Protein AF-A0A257W3B0-F1 (afdb_monomer)

Sequence (109 aa):
MSAGTWSNETAIGAQSRVKGEVSPAYVLLRAMGSLKITVTMFGLGILLLFFGTLAQDQQNLAEVKRLYFNAWLAVIPLDVLVPITIWPHANPVPGKFPFPGGATIGLIM

pLDDT: mean 80.85, std 15.04, range [43.69, 96.69]

Structure (mmCIF, N/CA/C/O backbone):
data_AF-A0A257W3B0-F1
#
_entry.id   AF-A0A257W3B0-F1
#
loop_
_atom_site.group_PDB
_atom_site.id
_atom_site.type_symbol
_atom_site.label_atom_id
_atom_site.label_alt_id
_atom_site.label_comp_id
_atom_site.label_asym_id
_atom_site.label_entity_id
_atom_site.label_seq_id
_atom_site.pdbx_PDB_ins_code
_atom_site.Cartn_x
_atom_site.Cartn_y
_atom_site.Cartn_z
_atom_site.occupancy
_atom_site.B_iso_or_equiv
_atom_site.auth_seq_id
_atom_site.auth_comp_id
_atom_site.auth_asym_id
_atom_site.auth_atom_id
_atom_site.pdbx_PDB_model_num
ATOM 1 N N . MET A 1 1 ? 26.493 -13.181 -79.507 1.00 43.69 1 MET A N 1
ATOM 2 C CA . MET A 1 1 ? 27.653 -12.431 -78.971 1.00 43.69 1 MET A CA 1
ATOM 3 C C . MET A 1 1 ? 27.205 -10.981 -78.840 1.00 43.69 1 MET A C 1
ATOM 5 O O . MET A 1 1 ? 26.759 -10.459 -79.842 1.00 43.69 1 MET A O 1
ATOM 9 N N . SER A 1 2 ? 27.165 -10.272 -77.719 1.00 51.19 2 SER A N 1
ATOM 10 C CA . SER A 1 2 ? 27.521 -10.489 -76.318 1.00 51.19 2 SER A CA 1
ATOM 11 C C . SER A 1 2 ? 26.521 -9.637 -75.517 1.00 51.19 2 SER A C 1
ATOM 13 O O . SER A 1 2 ? 26.325 -8.469 -75.850 1.00 51.19 2 SER A O 1
ATOM 15 N N . ALA A 1 3 ? 25.836 -10.222 -74.535 1.00 50.97 3 ALA A N 1
ATOM 16 C CA . ALA A 1 3 ? 24.960 -9.482 -73.633 1.00 50.97 3 ALA A CA 1
ATOM 17 C C . ALA A 1 3 ? 25.844 -8.736 -72.623 1.00 50.97 3 ALA A C 1
ATOM 19 O O . ALA A 1 3 ? 26.498 -9.362 -71.792 1.00 50.97 3 ALA A O 1
ATOM 20 N N . GLY A 1 4 ? 25.906 -7.408 -72.742 1.00 57.31 4 GLY A N 1
ATOM 21 C CA . GLY A 1 4 ? 26.633 -6.545 -71.814 1.00 57.31 4 GLY A CA 1
ATOM 22 C C . GLY A 1 4 ? 25.962 -6.553 -70.443 1.00 57.31 4 GLY A C 1
ATOM 23 O O . GLY A 1 4 ? 24.854 -6.047 -70.276 1.00 57.31 4 GLY A O 1
ATOM 24 N N . THR A 1 5 ? 26.634 -7.168 -69.480 1.00 60.06 5 THR A N 1
ATOM 25 C CA . THR A 1 5 ? 26.245 -7.308 -68.077 1.00 60.06 5 THR A CA 1
ATOM 26 C C . THR A 1 5 ? 26.301 -5.962 -67.352 1.00 60.06 5 THR A C 1
ATOM 28 O O . THR A 1 5 ? 27.318 -5.613 -66.758 1.00 60.06 5 THR A O 1
ATOM 31 N N . TRP A 1 6 ? 25.200 -5.211 -67.367 1.00 58.47 6 TRP A N 1
ATOM 32 C CA . TRP A 1 6 ? 24.977 -4.082 -66.456 1.00 58.47 6 TRP A CA 1
ATOM 33 C C . TRP A 1 6 ? 24.219 -4.575 -65.225 1.00 58.47 6 TRP A C 1
ATOM 35 O O . TRP A 1 6 ? 23.011 -4.397 -65.098 1.00 58.47 6 TRP A O 1
ATOM 45 N N . SER A 1 7 ? 24.920 -5.280 -64.342 1.00 58.94 7 SER A N 1
ATOM 46 C CA . SER A 1 7 ? 24.311 -5.887 -63.156 1.00 58.94 7 SER A CA 1
ATOM 47 C C . SER A 1 7 ? 25.209 -5.783 -61.927 1.00 58.94 7 SER A C 1
ATOM 49 O O . SER A 1 7 ? 25.423 -6.804 -61.285 1.00 58.94 7 SER A O 1
ATOM 51 N N . ASN A 1 8 ? 25.785 -4.611 -61.611 1.00 60.09 8 ASN A N 1
ATOM 52 C CA . ASN A 1 8 ? 26.589 -4.495 -60.381 1.00 60.09 8 ASN A CA 1
ATOM 53 C C . ASN A 1 8 ? 26.762 -3.096 -59.743 1.00 60.09 8 ASN A C 1
ATOM 55 O O . ASN A 1 8 ? 27.680 -2.922 -58.950 1.00 60.09 8 ASN A O 1
ATOM 59 N N . GLU A 1 9 ? 25.882 -2.115 -59.984 1.00 52.03 9 GLU A N 1
ATOM 60 C CA . GLU A 1 9 ? 25.910 -0.837 -59.223 1.00 52.03 9 GLU A CA 1
ATOM 61 C C . GLU A 1 9 ? 24.784 -0.684 -58.186 1.00 52.03 9 GLU A C 1
ATOM 63 O O . GLU A 1 9 ? 24.839 0.194 -57.330 1.00 52.03 9 GLU A O 1
ATOM 68 N N . THR A 1 10 ? 23.799 -1.583 -58.151 1.00 56.34 10 THR A N 1
ATOM 69 C CA . THR A 1 10 ? 22.726 -1.559 -57.135 1.00 56.34 10 THR A CA 1
ATOM 70 C C . THR A 1 10 ? 23.079 -2.289 -55.832 1.00 56.34 10 THR A C 1
ATOM 72 O O . THR A 1 10 ? 22.261 -2.347 -54.916 1.00 56.34 10 THR A O 1
ATOM 75 N N . ALA A 1 11 ? 24.305 -2.808 -55.700 1.00 56.22 11 ALA A N 1
ATOM 76 C CA . ALA A 1 11 ? 24.731 -3.615 -54.553 1.00 56.22 11 ALA A CA 1
ATOM 77 C C . ALA A 1 11 ? 25.498 -2.845 -53.453 1.00 56.22 11 ALA A C 1
ATOM 79 O O . ALA A 1 11 ? 25.981 -3.471 -52.514 1.00 56.22 11 ALA A O 1
ATOM 80 N N . ILE A 1 12 ? 25.600 -1.508 -53.507 1.00 53.88 12 ILE A N 1
ATOM 81 C CA . ILE A 1 12 ? 26.322 -0.714 -52.480 1.00 53.88 12 ILE A CA 1
ATOM 82 C C . ILE A 1 12 ? 25.408 -0.258 -51.314 1.00 53.88 12 ILE A C 1
ATOM 84 O O . ILE A 1 12 ? 25.862 0.350 -50.352 1.00 53.88 12 ILE A O 1
ATOM 88 N N . GLY A 1 13 ? 24.118 -0.609 -51.316 1.00 51.50 13 GLY A N 1
ATOM 89 C CA . GLY A 1 13 ? 23.192 -0.264 -50.221 1.00 51.50 13 GLY A CA 1
ATOM 90 C C . GLY A 1 13 ? 22.894 -1.381 -49.214 1.00 51.50 13 GLY A C 1
ATOM 91 O O . GLY A 1 13 ? 22.168 -1.153 -48.248 1.00 51.50 13 GLY A O 1
ATOM 92 N N . ALA A 1 14 ? 23.396 -2.597 -49.435 1.00 59.78 14 ALA A N 1
ATOM 93 C CA . ALA A 1 14 ? 22.993 -3.782 -48.679 1.00 59.78 14 ALA A CA 1
ATOM 94 C C . ALA A 1 14 ? 24.065 -4.212 -47.666 1.00 59.78 14 ALA A C 1
ATOM 96 O O . ALA A 1 14 ? 24.632 -5.294 -47.778 1.00 59.78 14 ALA A O 1
ATOM 97 N N . GLN A 1 15 ? 24.351 -3.378 -46.663 1.00 59.88 15 GLN A N 1
ATOM 98 C CA . GLN A 1 15 ? 25.145 -3.804 -45.506 1.00 59.88 15 GLN A CA 1
ATOM 99 C C . GLN A 1 15 ? 24.435 -3.455 -44.192 1.00 59.88 15 GLN A C 1
ATOM 101 O O . GLN A 1 15 ? 24.304 -2.304 -43.787 1.00 59.88 15 GLN A O 1
ATOM 106 N N . SER A 1 16 ? 23.922 -4.533 -43.593 1.00 55.16 16 SER A N 1
ATOM 107 C CA . SER A 1 16 ? 23.496 -4.751 -42.210 1.00 55.16 16 SER A CA 1
ATOM 108 C C . SER A 1 16 ? 22.742 -3.619 -41.508 1.00 55.16 16 SER A C 1
ATOM 110 O O . SER A 1 16 ? 23.295 -2.875 -40.696 1.00 55.16 16 SER A O 1
ATOM 112 N N . ARG A 1 17 ? 21.411 -3.620 -41.645 1.00 58.56 17 ARG A N 1
ATOM 113 C CA . ARG A 1 17 ? 20.560 -3.204 -40.525 1.00 58.56 17 ARG A CA 1
ATOM 114 C C . ARG A 1 17 ? 20.844 -4.191 -39.394 1.00 58.56 17 ARG A C 1
ATOM 116 O O . ARG A 1 17 ? 20.274 -5.278 -39.382 1.00 58.56 17 ARG A O 1
ATOM 123 N N . VAL A 1 18 ? 21.780 -3.849 -38.505 1.00 58.12 18 VAL A N 1
ATOM 124 C CA . VAL A 1 18 ? 22.005 -4.569 -37.250 1.00 58.12 18 VAL A CA 1
ATOM 125 C C . VAL A 1 18 ? 20.637 -4.638 -36.593 1.00 58.12 18 VAL A C 1
ATOM 127 O O . VAL A 1 18 ? 20.082 -3.623 -36.168 1.00 58.12 18 VAL A O 1
ATOM 130 N N . LYS A 1 19 ? 20.023 -5.821 -36.627 1.00 56.44 19 LYS A N 1
ATOM 131 C CA . LYS A 1 19 ? 18.782 -6.096 -35.921 1.00 56.44 19 LYS A CA 1
ATOM 132 C C . LYS A 1 19 ? 19.194 -6.087 -34.459 1.00 56.44 19 LYS A C 1
ATOM 134 O O . LYS A 1 19 ? 19.599 -7.118 -33.945 1.00 56.44 19 LYS A O 1
ATOM 139 N N . GLY A 1 20 ? 19.242 -4.894 -33.864 1.00 63.06 20 GLY A N 1
ATOM 140 C CA . GLY A 1 20 ? 19.663 -4.708 -32.486 1.00 63.06 20 GLY A CA 1
ATOM 141 C C . GLY A 1 20 ? 18.812 -5.626 -31.632 1.00 63.06 20 GLY A C 1
ATOM 142 O O . GLY A 1 20 ? 17.604 -5.411 -31.516 1.00 63.06 20 GLY A O 1
ATOM 143 N N . GLU A 1 21 ? 19.420 -6.695 -31.127 1.00 70.88 21 GLU A N 1
ATOM 144 C CA . GLU A 1 21 ? 18.785 -7.553 -30.148 1.00 70.88 21 GLU A CA 1
ATOM 145 C C . GLU A 1 21 ? 18.497 -6.651 -28.959 1.00 70.88 21 GLU A C 1
ATOM 147 O O . GLU A 1 21 ? 19.405 -6.127 -28.311 1.00 70.88 21 GLU A O 1
ATOM 152 N N . VAL A 1 22 ? 17.217 -6.341 -28.767 1.00 71.94 22 VAL A N 1
ATOM 153 C CA . VAL A 1 22 ? 16.786 -5.463 -27.689 1.00 71.94 22 VAL A CA 1
ATOM 154 C C . VAL A 1 22 ? 17.231 -6.143 -26.403 1.00 71.94 22 VAL A C 1
ATOM 156 O O . VAL A 1 22 ? 16.753 -7.235 -26.095 1.00 71.94 22 VAL A O 1
ATOM 159 N N . SER A 1 23 ? 18.194 -5.547 -25.694 1.00 84.06 23 SER A N 1
ATOM 160 C CA . SER A 1 23 ? 18.765 -6.210 -24.528 1.00 84.06 23 SER A CA 1
ATOM 161 C C . SER A 1 23 ? 17.652 -6.446 -23.498 1.00 84.06 23 SER A C 1
ATOM 163 O O . SER A 1 23 ? 16.821 -5.556 -23.275 1.00 84.06 23 SER A O 1
ATOM 165 N N . PRO A 1 24 ? 17.598 -7.623 -22.852 1.00 84.75 24 PRO A N 1
ATOM 166 C CA . PRO A 1 24 ? 16.576 -7.904 -21.845 1.00 84.75 24 PRO A CA 1
ATOM 167 C C . PRO A 1 24 ? 16.596 -6.863 -20.711 1.00 84.75 24 PRO A C 1
ATOM 169 O O . PRO A 1 24 ? 15.545 -6.507 -20.183 1.00 84.75 24 PRO A O 1
ATOM 172 N N . ALA A 1 25 ? 17.768 -6.288 -20.416 1.00 85.75 25 ALA A N 1
ATOM 173 C CA . ALA A 1 25 ? 17.927 -5.174 -19.484 1.00 85.75 25 ALA A CA 1
ATOM 174 C C . ALA A 1 25 ? 17.196 -3.895 -19.938 1.00 85.75 25 ALA A C 1
ATOM 176 O O . ALA A 1 25 ? 16.544 -3.246 -19.123 1.00 85.75 25 ALA A O 1
ATOM 177 N N . TYR A 1 26 ? 17.252 -3.543 -21.228 1.00 86.12 26 TYR A N 1
ATOM 178 C CA . TYR A 1 26 ? 16.535 -2.384 -21.771 1.00 86.12 26 TYR A CA 1
ATOM 179 C C . TYR A 1 26 ? 15.016 -2.586 -21.742 1.00 86.12 26 TYR A C 1
ATOM 181 O O . TYR A 1 26 ? 14.271 -1.662 -21.417 1.00 86.12 26 TYR A O 1
ATOM 189 N N . VAL A 1 27 ? 14.546 -3.803 -22.032 1.00 85.50 27 VAL A N 1
ATOM 190 C CA . VAL A 1 27 ? 13.118 -4.146 -21.932 1.00 85.50 27 VAL A CA 1
ATOM 191 C C . VAL A 1 27 ? 12.635 -4.050 -20.485 1.00 85.50 27 VAL A C 1
ATOM 193 O O . VAL A 1 27 ? 11.574 -3.476 -20.241 1.00 85.50 27 VAL A O 1
ATOM 196 N N . LEU A 1 28 ? 13.428 -4.542 -19.528 1.00 84.25 28 LEU A N 1
ATOM 197 C CA . LEU A 1 28 ? 13.109 -4.466 -18.104 1.00 84.25 28 LEU A CA 1
ATOM 198 C C . LEU A 1 28 ? 13.071 -3.014 -17.605 1.00 84.25 28 LEU A C 1
ATOM 200 O O . LEU A 1 28 ? 12.081 -2.615 -16.998 1.00 84.25 28 LEU A O 1
ATOM 204 N N . LEU A 1 29 ? 14.078 -2.197 -17.935 1.00 84.44 29 LEU A N 1
ATOM 205 C CA . LEU A 1 29 ? 14.092 -0.769 -17.588 1.00 84.44 29 LEU A CA 1
ATOM 206 C C . LEU A 1 29 ? 12.886 -0.028 -18.176 1.00 84.44 29 LEU A C 1
ATOM 208 O O . LEU A 1 29 ? 12.245 0.771 -17.495 1.00 84.44 29 LEU A O 1
ATOM 212 N N . ARG A 1 30 ? 12.552 -0.312 -19.440 1.00 85.50 30 ARG A N 1
ATOM 213 C CA . ARG A 1 30 ? 11.401 0.294 -20.115 1.00 85.50 30 ARG A CA 1
ATOM 214 C C . ARG A 1 30 ? 10.077 -0.114 -19.467 1.00 85.50 30 ARG A C 1
ATOM 216 O O . ARG A 1 30 ? 9.159 0.699 -19.416 1.00 85.50 30 ARG A O 1
ATOM 223 N N . ALA A 1 31 ? 9.966 -1.354 -18.996 1.00 82.19 31 ALA A N 1
ATOM 224 C CA . ALA A 1 31 ? 8.783 -1.834 -18.294 1.00 82.19 31 ALA A CA 1
ATOM 225 C C . ALA A 1 31 ? 8.655 -1.213 -16.893 1.00 82.19 31 ALA A C 1
ATOM 227 O O . ALA A 1 31 ? 7.560 -0.795 -16.523 1.00 82.19 31 ALA A O 1
ATOM 228 N N . MET A 1 32 ? 9.760 -1.100 -16.149 1.00 81.50 32 MET A N 1
ATOM 229 C CA . MET A 1 32 ? 9.791 -0.504 -14.806 1.00 81.50 32 MET A CA 1
ATOM 230 C C . MET A 1 32 ? 9.491 1.001 -14.824 1.00 81.50 32 MET A C 1
ATOM 232 O O . MET A 1 32 ? 8.760 1.484 -13.971 1.00 81.50 32 MET A O 1
ATOM 236 N N . GLY A 1 33 ? 9.956 1.736 -15.839 1.00 79.75 33 GLY A N 1
ATOM 237 C CA . GLY A 1 33 ? 9.661 3.166 -16.017 1.00 79.75 33 GLY A CA 1
ATOM 238 C C . GLY A 1 33 ? 8.258 3.481 -16.558 1.00 79.75 33 GLY A C 1
ATOM 239 O O . GLY A 1 33 ? 8.036 4.556 -17.115 1.00 79.75 33 GLY A O 1
ATOM 240 N N . SER A 1 34 ? 7.312 2.543 -16.480 1.00 89.25 34 SER A N 1
ATOM 241 C CA . SER A 1 34 ? 5.967 2.728 -17.024 1.00 89.25 34 SER A CA 1
ATOM 242 C C . SER A 1 34 ? 5.138 3.676 -16.158 1.00 89.25 34 SER A C 1
ATOM 244 O O . SER A 1 34 ? 4.802 3.357 -15.020 1.00 89.25 34 SER A O 1
ATOM 246 N N . LEU A 1 35 ? 4.685 4.791 -16.746 1.00 90.44 35 LEU A N 1
ATOM 247 C CA . LEU A 1 35 ? 3.810 5.771 -16.083 1.00 90.44 35 LEU A CA 1
ATOM 248 C C . LEU A 1 35 ? 2.553 5.129 -15.472 1.00 90.44 35 LEU A C 1
ATOM 250 O O . LEU A 1 35 ? 2.069 5.562 -14.430 1.00 90.44 35 LEU A O 1
ATOM 254 N N . LYS A 1 36 ? 2.033 4.063 -16.092 1.00 91.62 36 LYS A N 1
ATOM 255 C CA . LYS A 1 36 ? 0.864 3.336 -15.576 1.00 91.62 36 LYS A CA 1
ATOM 256 C C . LYS A 1 36 ? 1.152 2.664 -14.232 1.00 91.62 36 LYS A C 1
ATOM 258 O O . LYS A 1 36 ? 0.274 2.656 -13.373 1.00 91.62 36 LYS A O 1
ATOM 263 N N . ILE A 1 37 ? 2.356 2.118 -14.047 1.00 91.19 37 ILE A N 1
ATOM 264 C CA . ILE A 1 37 ? 2.76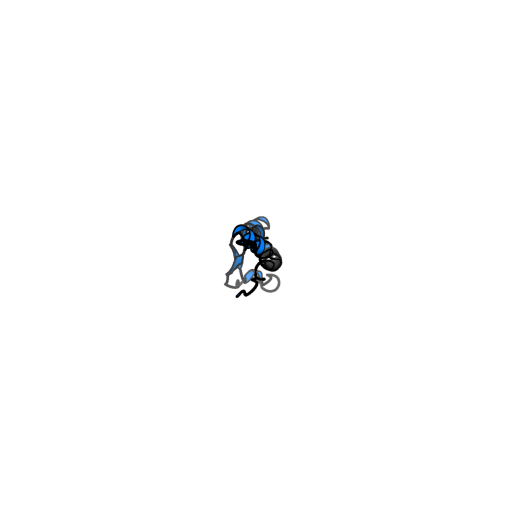5 1.482 -12.788 1.00 91.19 37 ILE A CA 1
ATOM 265 C C . ILE A 1 37 ? 2.861 2.550 -11.704 1.00 91.19 37 ILE A C 1
ATOM 267 O O . ILE A 1 37 ? 2.217 2.412 -10.668 1.00 91.19 37 ILE A O 1
ATOM 271 N N . THR A 1 38 ? 3.557 3.654 -11.980 1.00 92.75 38 THR A N 1
ATOM 272 C CA . THR A 1 38 ? 3.717 4.761 -11.029 1.00 92.75 38 THR A CA 1
ATOM 273 C C . THR A 1 38 ? 2.373 5.355 -10.606 1.00 92.75 38 THR A C 1
ATOM 275 O O . THR A 1 38 ? 2.133 5.526 -9.416 1.00 92.75 38 THR A O 1
ATOM 278 N N . VAL A 1 39 ? 1.454 5.608 -11.548 1.00 94.44 39 VAL A N 1
ATOM 279 C CA . VAL A 1 39 ? 0.108 6.128 -11.234 1.00 94.44 39 VAL A CA 1
ATOM 280 C C . VAL A 1 39 ? -0.698 5.130 -10.399 1.00 94.44 39 VAL A C 1
ATOM 282 O O . VAL A 1 39 ? -1.360 5.527 -9.442 1.00 94.44 39 VAL A O 1
ATOM 285 N N . THR A 1 40 ? -0.622 3.836 -10.723 1.00 95.00 40 THR A N 1
ATOM 286 C CA . THR A 1 40 ? -1.316 2.790 -9.955 1.00 95.00 40 THR A CA 1
ATOM 287 C C . THR A 1 40 ? -0.777 2.714 -8.528 1.00 95.00 40 THR A C 1
ATOM 289 O O . THR A 1 40 ? -1.559 2.716 -7.581 1.00 95.00 40 THR A O 1
ATOM 292 N N . MET A 1 41 ? 0.546 2.696 -8.356 1.00 94.19 41 MET A N 1
ATOM 293 C CA . MET A 1 41 ? 1.176 2.662 -7.035 1.00 94.19 41 MET A CA 1
ATOM 294 C C . MET A 1 41 ? 0.883 3.926 -6.226 1.00 94.19 41 MET A C 1
ATOM 296 O O . MET A 1 41 ? 0.585 3.829 -5.040 1.00 94.19 41 MET A O 1
ATOM 300 N N . PHE A 1 42 ? 0.875 5.096 -6.864 1.00 95.25 42 PHE A N 1
ATOM 301 C CA . PHE A 1 42 ? 0.496 6.343 -6.206 1.00 95.25 42 PHE A CA 1
ATOM 302 C C . PHE A 1 42 ? -0.959 6.307 -5.71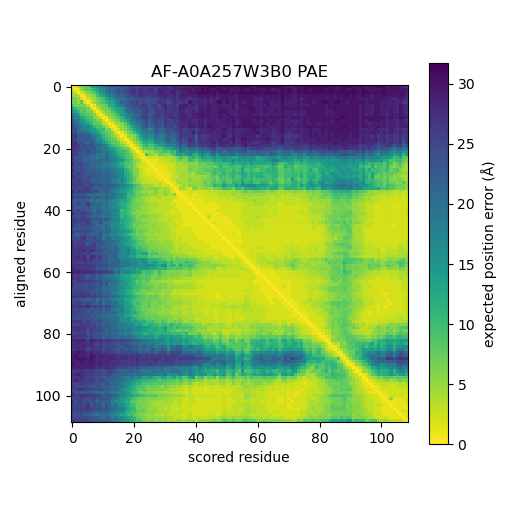6 1.00 95.25 42 PHE A C 1
ATOM 304 O O . PHE A 1 42 ? -1.236 6.657 -4.570 1.00 95.25 42 PHE A O 1
ATOM 311 N N . GLY A 1 43 ? -1.883 5.801 -6.540 1.00 96.69 43 GLY A N 1
ATOM 312 C CA . GLY A 1 43 ? -3.277 5.589 -6.146 1.00 96.69 43 GLY A CA 1
ATOM 313 C C . GLY A 1 43 ? -3.424 4.610 -4.976 1.00 96.69 43 GLY A C 1
ATOM 314 O O . GLY A 1 43 ? -4.137 4.898 -4.016 1.00 96.69 43 GLY A O 1
ATOM 315 N N . LEU A 1 44 ? -2.700 3.486 -5.006 1.00 95.88 44 LEU A N 1
ATOM 316 C CA . LEU A 1 44 ? -2.658 2.538 -3.887 1.00 95.88 44 LEU A CA 1
ATOM 317 C C . LEU A 1 44 ? -2.066 3.175 -2.621 1.00 95.88 44 LEU A C 1
ATOM 319 O O . LEU A 1 44 ? -2.556 2.908 -1.528 1.00 95.88 44 LEU A O 1
ATOM 323 N N . GLY A 1 45 ? -1.063 4.044 -2.760 1.00 95.81 45 GLY A N 1
ATOM 324 C CA . GLY A 1 45 ? -0.472 4.798 -1.655 1.00 95.81 45 GLY A CA 1
ATOM 325 C C . GLY A 1 45 ? -1.468 5.753 -0.998 1.00 95.81 45 GLY A C 1
ATOM 326 O O . GLY A 1 45 ? -1.538 5.810 0.228 1.00 95.81 45 GLY A O 1
ATOM 327 N N . ILE A 1 46 ? -2.296 6.441 -1.791 1.00 96.62 46 ILE A N 1
ATOM 328 C CA . ILE A 1 46 ? -3.385 7.288 -1.277 1.00 96.62 46 ILE A CA 1
ATOM 329 C C . ILE A 1 46 ? -4.418 6.446 -0.519 1.00 96.62 46 ILE A C 1
ATOM 331 O O . ILE A 1 46 ? -4.823 6.823 0.578 1.00 96.62 46 ILE A O 1
ATOM 335 N N . LEU A 1 47 ? -4.823 5.295 -1.063 1.00 95.50 47 LEU A N 1
ATOM 336 C CA . LEU A 1 47 ? -5.760 4.394 -0.382 1.00 95.50 47 LEU A CA 1
ATOM 337 C C . LEU A 1 47 ? -5.177 3.854 0.929 1.00 95.50 47 LEU A C 1
ATOM 339 O O . LEU A 1 47 ? -5.862 3.846 1.948 1.00 95.50 47 LEU A O 1
ATOM 343 N N . LEU A 1 48 ? -3.901 3.462 0.933 1.00 94.62 48 LEU A N 1
ATOM 344 C CA . LEU A 1 48 ? -3.210 3.018 2.142 1.00 94.62 48 LEU A CA 1
ATOM 345 C C . LEU A 1 48 ? -3.138 4.134 3.193 1.00 94.62 48 LEU A C 1
ATOM 347 O O . LEU A 1 48 ? -3.364 3.872 4.374 1.00 94.62 48 LEU A O 1
ATOM 351 N N . LEU A 1 49 ? -2.868 5.375 2.768 1.00 94.81 49 LEU A N 1
ATOM 352 C CA . LEU A 1 49 ? -2.897 6.551 3.637 1.00 94.81 49 LEU A CA 1
ATOM 353 C C . LEU A 1 49 ? -4.288 6.736 4.250 1.00 94.81 49 LEU A C 1
ATOM 355 O O . LEU A 1 49 ? -4.399 6.885 5.463 1.00 94.81 49 LEU A O 1
ATOM 359 N N . PHE A 1 50 ? -5.335 6.65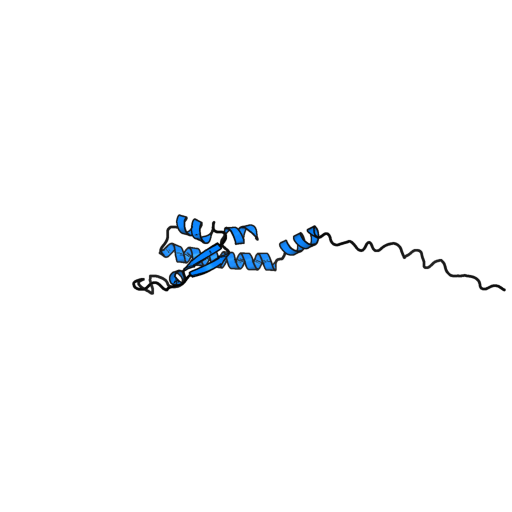9 3.430 1.00 94.00 50 PHE A N 1
ATOM 360 C CA . PHE A 1 50 ? -6.721 6.772 3.869 1.00 94.00 50 PHE A CA 1
ATOM 361 C C . PHE A 1 50 ? -7.084 5.708 4.918 1.00 94.00 50 PHE A C 1
ATOM 363 O O . PHE A 1 50 ? -7.521 6.052 6.017 1.00 94.00 50 PHE A O 1
ATOM 370 N N . PHE A 1 51 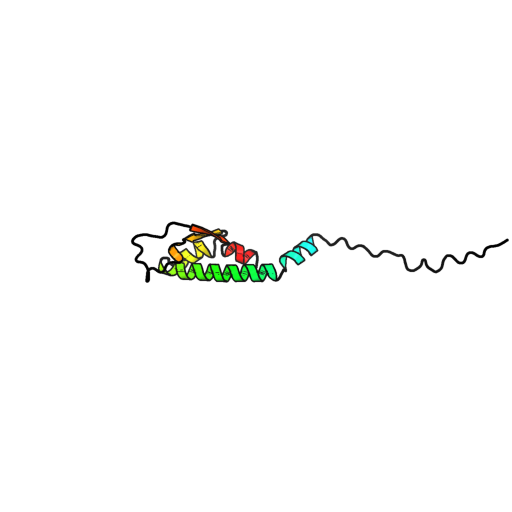? -6.816 4.426 4.651 1.00 92.50 51 PHE A N 1
ATOM 371 C CA . PHE A 1 51 ? -7.061 3.358 5.628 1.00 92.50 51 PHE A CA 1
ATOM 372 C C . PHE A 1 51 ? -6.241 3.539 6.909 1.00 92.50 51 PHE A C 1
ATOM 374 O O . PHE A 1 51 ? -6.751 3.314 8.003 1.00 92.50 51 PHE A O 1
ATOM 381 N N . GLY A 1 52 ? -4.993 3.998 6.790 1.00 91.56 52 GLY A N 1
ATOM 382 C CA . GLY A 1 52 ? -4.153 4.319 7.938 1.00 91.56 52 GLY A CA 1
ATOM 383 C C . GLY A 1 52 ? -4.742 5.436 8.799 1.00 91.56 52 GLY A C 1
ATOM 384 O O . GLY A 1 52 ? -4.733 5.320 10.019 1.00 91.56 52 GLY A O 1
ATOM 385 N N . THR A 1 53 ? -5.291 6.493 8.193 1.00 91.12 53 THR A N 1
ATOM 386 C CA . THR A 1 53 ? -5.940 7.584 8.943 1.00 91.12 53 THR A CA 1
ATOM 387 C C . THR A 1 53 ? -7.214 7.138 9.647 1.00 91.12 53 THR A C 1
ATOM 389 O O . THR A 1 53 ? -7.449 7.548 10.776 1.00 91.12 53 THR A O 1
ATOM 392 N N . LEU A 1 54 ? -7.997 6.249 9.034 1.00 89.69 54 LEU A N 1
ATOM 393 C CA . LEU A 1 54 ? -9.175 5.676 9.681 1.00 89.69 54 LEU A CA 1
ATOM 394 C C . LEU A 1 54 ? -8.787 4.746 10.841 1.00 89.69 54 LEU A C 1
ATOM 396 O O . LEU A 1 54 ? -9.399 4.784 11.902 1.00 89.69 54 LEU A O 1
ATOM 400 N N . ALA A 1 55 ? -7.724 3.952 10.682 1.00 88.38 55 ALA A N 1
ATOM 401 C CA . ALA A 1 55 ? -7.239 3.066 11.739 1.00 88.38 55 ALA A CA 1
ATOM 402 C C . ALA A 1 55 ? -6.706 3.831 12.966 1.00 88.38 55 ALA A C 1
ATOM 404 O O . ALA A 1 55 ? -6.716 3.288 14.070 1.00 88.38 55 ALA A O 1
ATOM 405 N N . GLN A 1 56 ? -6.270 5.085 12.796 1.00 86.38 56 GLN A N 1
ATOM 406 C CA . GLN A 1 56 ? -5.813 5.944 13.897 1.00 86.38 56 GLN A CA 1
ATOM 407 C C . GLN A 1 56 ? -6.930 6.340 14.875 1.00 86.38 56 GLN A C 1
ATOM 409 O O . GLN A 1 56 ? -6.619 6.794 15.971 1.00 86.38 56 GLN A O 1
ATOM 414 N N . ASP A 1 57 ? -8.204 6.139 14.524 1.00 85.00 57 ASP A N 1
ATOM 415 C CA . ASP A 1 57 ? -9.330 6.339 15.451 1.00 85.00 57 ASP A CA 1
ATOM 416 C C . ASP A 1 57 ? -9.279 5.346 16.630 1.00 85.00 57 ASP A C 1
ATOM 418 O O . ASP A 1 57 ? -9.663 5.665 17.752 1.00 85.00 57 ASP A O 1
ATOM 422 N N . GLN A 1 58 ? -8.741 4.143 16.394 1.00 81.50 58 GLN A N 1
ATOM 423 C CA . GLN A 1 58 ? -8.651 3.067 17.393 1.00 81.50 58 GLN A CA 1
ATOM 424 C C . GLN A 1 58 ? -7.215 2.706 17.789 1.00 81.50 58 GLN A C 1
ATOM 426 O O . GLN A 1 58 ? -7.002 2.062 18.815 1.00 81.50 58 GLN A O 1
ATOM 431 N N . GLN A 1 59 ? -6.227 3.068 16.970 1.00 85.94 59 GLN A N 1
ATOM 432 C CA . GLN A 1 59 ? -4.837 2.636 17.118 1.00 85.94 59 GLN A CA 1
ATOM 433 C C . GLN A 1 59 ? -3.890 3.823 17.253 1.00 85.94 59 GLN A C 1
ATOM 435 O O . GLN A 1 59 ? -4.114 4.907 16.721 1.00 85.94 59 GLN A O 1
ATOM 440 N N . ASN A 1 60 ? -2.755 3.593 17.908 1.00 90.06 60 ASN A N 1
ATOM 441 C CA . ASN A 1 60 ? -1.703 4.598 17.979 1.00 90.06 60 ASN A CA 1
ATOM 442 C C . ASN A 1 60 ? -0.962 4.714 16.630 1.00 90.06 60 ASN A C 1
ATOM 444 O O . ASN A 1 60 ? -0.775 3.734 15.907 1.00 90.06 60 ASN A O 1
ATOM 448 N N . LEU A 1 61 ? -0.442 5.901 16.324 1.00 90.06 61 LEU A N 1
ATOM 449 C CA . LEU A 1 61 ? 0.313 6.200 15.108 1.00 90.06 61 LEU A CA 1
ATOM 450 C C . LEU A 1 61 ? 1.487 5.233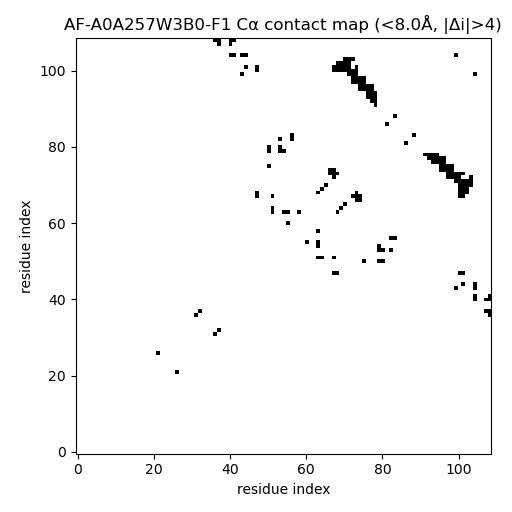 14.875 1.00 90.06 61 LEU A C 1
ATOM 452 O O . LEU A 1 61 ? 1.719 4.791 13.748 1.00 90.06 61 LEU A O 1
ATOM 456 N N . ALA A 1 62 ? 2.227 4.884 15.934 1.00 92.00 62 ALA A N 1
ATOM 457 C CA . ALA A 1 62 ? 3.357 3.957 15.836 1.00 92.00 62 ALA A CA 1
ATOM 458 C C . ALA A 1 62 ? 2.919 2.551 15.391 1.00 92.00 62 ALA A C 1
ATOM 460 O O . ALA A 1 62 ? 3.613 1.890 14.614 1.00 92.00 62 ALA A O 1
ATOM 461 N N . GLU A 1 63 ? 1.750 2.113 15.853 1.00 92.12 63 GLU A N 1
ATOM 462 C CA . GLU A 1 63 ? 1.173 0.820 15.508 1.00 92.12 63 GLU A CA 1
ATOM 463 C C . GLU A 1 63 ? 0.683 0.806 14.059 1.00 92.12 63 GLU A C 1
ATOM 465 O O . GLU A 1 63 ? 1.078 -0.074 13.290 1.00 92.12 63 GLU A O 1
ATOM 470 N N . VAL A 1 64 ? -0.055 1.840 13.642 1.00 92.25 64 VAL A N 1
ATOM 471 C CA . VAL A 1 64 ? -0.514 1.999 12.253 1.00 92.25 64 VAL A CA 1
ATOM 472 C C . VAL A 1 64 ? 0.671 2.035 11.285 1.00 92.25 64 VAL A C 1
ATOM 474 O O . VAL A 1 64 ? 0.667 1.365 10.250 1.00 92.25 64 VAL A O 1
ATOM 477 N N . LYS A 1 65 ? 1.753 2.741 11.632 1.00 93.75 65 LYS A N 1
ATOM 478 C CA . LYS A 1 65 ? 2.969 2.751 10.808 1.00 93.75 65 LYS A CA 1
ATOM 479 C C . LYS A 1 65 ? 3.540 1.346 10.622 1.00 93.75 65 LYS A C 1
ATOM 481 O O . LYS A 1 65 ? 3.911 0.979 9.508 1.00 93.75 65 LYS A O 1
ATOM 486 N N . ARG A 1 66 ? 3.596 0.547 11.690 1.00 93.62 66 ARG A N 1
ATOM 487 C CA . ARG A 1 66 ? 4.117 -0.823 11.631 1.00 93.62 66 ARG A CA 1
ATOM 488 C C . ARG A 1 66 ? 3.222 -1.747 10.800 1.00 93.62 66 ARG A C 1
ATOM 490 O O . ARG A 1 66 ? 3.750 -2.540 10.030 1.00 93.62 66 ARG A O 1
ATOM 497 N N . LEU A 1 67 ? 1.902 -1.647 10.961 1.00 92.88 67 LEU A N 1
ATOM 498 C CA . LEU A 1 67 ? 0.931 -2.569 10.361 1.00 92.88 67 LEU A CA 1
ATOM 499 C C . LEU A 1 67 ? 0.598 -2.263 8.894 1.00 92.88 67 LEU A C 1
ATOM 501 O O . LEU A 1 67 ? 0.307 -3.188 8.140 1.00 92.88 67 LEU A O 1
ATOM 505 N N . TYR A 1 68 ? 0.658 -0.993 8.483 1.00 93.25 68 TYR A N 1
ATOM 506 C CA . TYR A 1 68 ? 0.236 -0.563 7.146 1.00 93.25 68 TYR A CA 1
ATOM 507 C C . TYR A 1 68 ? 1.414 -0.078 6.293 1.00 93.25 68 TYR A C 1
ATOM 509 O O . TYR A 1 68 ? 1.568 -0.511 5.152 1.00 93.25 68 TYR A O 1
ATOM 517 N N . PHE A 1 69 ? 2.284 0.781 6.837 1.00 93.69 69 PHE A N 1
ATOM 518 C CA . PHE A 1 69 ? 3.321 1.464 6.049 1.00 93.69 69 PHE A CA 1
ATOM 519 C C . PHE A 1 69 ? 4.651 0.711 5.974 1.00 93.69 69 PHE A C 1
ATOM 521 O O . PHE A 1 69 ? 5.268 0.675 4.918 1.00 93.69 69 PHE A O 1
ATOM 528 N N . ASN A 1 70 ? 5.090 0.078 7.061 1.00 94.38 70 ASN A N 1
ATOM 529 C CA . ASN A 1 70 ? 6.314 -0.732 7.067 1.00 94.38 70 ASN A CA 1
ATOM 530 C C . ASN A 1 70 ? 6.063 -2.194 6.655 1.00 94.38 70 ASN A C 1
ATOM 532 O O . ASN A 1 70 ? 7.008 -2.968 6.521 1.00 94.38 70 ASN A O 1
ATOM 536 N N . ALA A 1 71 ? 4.801 -2.590 6.493 1.00 94.50 71 ALA A N 1
ATOM 537 C CA . ALA A 1 71 ? 4.432 -3.938 6.096 1.00 94.50 71 ALA A CA 1
ATOM 538 C C . ALA A 1 71 ? 4.593 -4.133 4.580 1.00 94.50 71 ALA A C 1
ATOM 540 O O . ALA A 1 71 ? 4.326 -3.227 3.790 1.00 94.50 71 ALA A O 1
ATOM 541 N N . TRP A 1 72 ? 4.978 -5.343 4.173 1.00 94.06 72 TRP A N 1
ATOM 542 C CA . TRP A 1 72 ? 4.945 -5.769 2.769 1.00 94.06 72 TRP A CA 1
ATOM 543 C C . TRP A 1 72 ? 3.508 -6.049 2.315 1.00 94.06 72 TRP A C 1
ATOM 545 O O . TRP A 1 72 ? 3.074 -5.619 1.246 1.00 94.06 72 TRP A O 1
ATOM 555 N N . LEU A 1 73 ? 2.735 -6.712 3.173 1.00 94.50 73 LEU A N 1
ATOM 556 C CA . LEU A 1 73 ? 1.310 -6.944 2.991 1.00 94.50 73 LEU A CA 1
ATOM 557 C C . LEU A 1 73 ? 0.571 -6.381 4.204 1.00 94.50 73 LEU A C 1
ATOM 559 O O . LEU A 1 73 ? 0.762 -6.861 5.321 1.00 94.50 73 LEU A O 1
ATOM 563 N N . ALA A 1 74 ? -0.241 -5.352 3.984 1.00 93.69 74 ALA A N 1
ATOM 564 C CA . ALA A 1 74 ? -1.093 -4.774 5.009 1.00 93.69 74 ALA A CA 1
ATOM 565 C C . ALA A 1 74 ? -2.407 -5.561 5.079 1.00 93.69 74 ALA A C 1
ATOM 567 O O . ALA A 1 74 ? -3.016 -5.871 4.055 1.00 93.69 74 ALA A O 1
ATOM 568 N N . VAL A 1 75 ? -2.854 -5.890 6.288 1.00 93.62 75 VAL A N 1
ATOM 569 C CA . VAL A 1 75 ? -4.139 -6.563 6.508 1.00 93.62 75 VAL A CA 1
ATOM 570 C C . VAL A 1 75 ? -5.120 -5.537 7.050 1.00 93.62 75 VAL A C 1
ATOM 572 O O . VAL A 1 75 ? -4.986 -5.104 8.193 1.00 93.62 75 VAL A O 1
ATOM 575 N N . ILE A 1 76 ? -6.095 -5.152 6.230 1.00 91.12 76 ILE A N 1
ATOM 576 C CA . ILE A 1 76 ? -7.013 -4.054 6.539 1.00 91.12 76 ILE A CA 1
ATOM 577 C C . ILE A 1 76 ? -8.317 -4.628 7.103 1.00 91.12 76 ILE A C 1
ATOM 579 O O . ILE A 1 76 ? -8.978 -5.407 6.408 1.00 91.12 76 ILE A O 1
ATOM 583 N N . PRO A 1 77 ? -8.699 -4.293 8.350 1.00 88.56 77 PRO A N 1
ATOM 584 C CA . PRO A 1 77 ? -9.999 -4.659 8.898 1.00 88.56 77 PRO A CA 1
ATOM 585 C C . PRO A 1 77 ? -11.115 -3.886 8.196 1.00 88.56 77 PRO A C 1
ATOM 587 O O . PRO A 1 77 ? -11.007 -2.678 8.015 1.00 88.56 77 PRO A O 1
ATOM 590 N N . LEU A 1 78 ? -12.210 -4.565 7.846 1.00 84.81 78 LEU A N 1
ATOM 591 C CA . LEU A 1 78 ? -13.395 -3.906 7.277 1.00 84.81 78 LEU A CA 1
ATOM 592 C C . LEU A 1 78 ? -14.069 -2.958 8.275 1.00 84.81 78 LEU A C 1
ATOM 594 O O . LEU A 1 78 ? -14.683 -1.979 7.868 1.00 84.81 78 LEU A O 1
ATOM 598 N N . ASP A 1 79 ? -13.886 -3.223 9.566 1.00 82.00 79 ASP A N 1
ATOM 599 C CA . ASP A 1 79 ? -14.343 -2.386 10.677 1.00 82.00 79 ASP A CA 1
ATOM 600 C C . ASP A 1 79 ? -13.806 -0.947 10.590 1.00 82.00 79 ASP A C 1
ATOM 602 O O . ASP A 1 79 ? -14.500 0.002 10.921 1.00 82.00 79 ASP A O 1
ATOM 606 N N . VAL A 1 80 ? -12.608 -0.760 10.021 1.00 81.56 80 VAL A N 1
ATOM 607 C CA . VAL A 1 80 ? -11.980 0.562 9.845 1.00 81.56 80 VAL A CA 1
ATOM 608 C C . VAL A 1 80 ? -12.783 1.469 8.901 1.00 81.56 80 VAL A C 1
ATOM 610 O O . VAL A 1 80 ? -12.663 2.687 8.970 1.00 81.56 80 VAL A O 1
ATOM 613 N N . LEU A 1 81 ? -13.623 0.907 8.026 1.00 81.06 81 LEU A N 1
ATOM 614 C CA . LEU A 1 81 ? -14.479 1.686 7.125 1.00 81.06 81 LEU A CA 1
ATOM 615 C C . LEU A 1 81 ? -15.734 2.236 7.813 1.00 81.06 81 LEU A C 1
ATOM 617 O O . LEU A 1 81 ? -16.428 3.065 7.223 1.00 81.06 81 LEU A O 1
ATOM 621 N N . VAL A 1 82 ? -16.036 1.780 9.031 1.00 76.31 82 VAL A N 1
ATOM 622 C CA . VAL A 1 82 ? -17.206 2.196 9.801 1.00 76.31 82 VAL A CA 1
ATOM 623 C C . VAL A 1 82 ? -16.734 3.015 11.009 1.00 76.31 82 VAL A C 1
ATOM 625 O O . VAL A 1 82 ? -16.182 2.456 11.953 1.00 76.31 82 VAL A O 1
ATOM 628 N N . PRO A 1 83 ? -16.942 4.344 11.017 1.00 67.81 83 PRO A N 1
ATOM 629 C CA . PRO A 1 83 ? -16.507 5.188 12.125 1.00 67.81 83 PRO A CA 1
ATOM 630 C C . PRO A 1 83 ? -17.213 4.822 13.435 1.00 67.81 83 PRO A C 1
ATOM 632 O O . PRO A 1 83 ? -18.436 4.636 13.451 1.00 67.81 83 PRO A O 1
ATOM 635 N N . ILE A 1 84 ? -16.483 4.841 14.557 1.00 66.19 84 ILE A N 1
ATOM 636 C CA . ILE A 1 84 ? -17.051 4.609 15.902 1.00 66.19 84 ILE A CA 1
ATOM 637 C C . ILE A 1 84 ? -18.161 5.625 16.218 1.00 66.19 84 ILE A C 1
ATOM 639 O O . ILE A 1 84 ? -19.117 5.330 16.934 1.00 66.19 84 ILE A O 1
ATOM 643 N N . THR A 1 85 ? -18.064 6.828 15.648 1.00 65.38 85 THR A N 1
ATOM 644 C CA . THR A 1 85 ? -19.032 7.918 15.827 1.00 65.38 85 THR A CA 1
ATOM 645 C C . THR A 1 85 ? -20.414 7.616 15.249 1.00 65.38 85 THR A C 1
ATOM 647 O O . THR A 1 85 ? -21.399 8.181 15.717 1.00 65.38 85 THR A O 1
ATOM 650 N N . ILE A 1 86 ? -20.499 6.731 14.252 1.00 65.88 86 ILE A N 1
ATOM 651 C CA . ILE A 1 86 ? -21.757 6.327 13.608 1.00 65.88 86 ILE A CA 1
ATOM 652 C C . ILE A 1 86 ? -22.224 4.972 14.160 1.00 65.88 86 ILE A C 1
ATOM 654 O O . ILE A 1 86 ? -23.427 4.724 14.238 1.00 65.88 86 ILE A O 1
ATOM 658 N N . TRP A 1 87 ? -21.289 4.115 14.588 1.00 62.72 87 TRP A N 1
ATOM 659 C CA . TRP A 1 87 ? -21.579 2.789 15.130 1.00 62.72 87 TRP A CA 1
ATOM 660 C C . TRP A 1 87 ? -20.779 2.518 16.418 1.00 62.72 87 TRP A C 1
ATOM 662 O O . TRP A 1 87 ? -19.566 2.289 16.363 1.00 62.72 87 TRP A O 1
ATOM 672 N N . PRO A 1 88 ? -21.431 2.478 17.596 1.00 60.16 88 PRO A N 1
ATOM 673 C CA . PRO A 1 88 ? -20.792 1.994 18.812 1.00 60.16 88 PRO A CA 1
ATOM 674 C C . PRO A 1 88 ? -20.381 0.537 18.579 1.00 60.16 88 PRO A C 1
ATOM 676 O O . PRO A 1 88 ? -21.228 -0.293 18.247 1.00 60.16 88 PRO A O 1
ATOM 679 N N . HIS A 1 89 ? -19.095 0.219 18.724 1.00 59.31 89 HIS A N 1
ATOM 680 C CA . HIS A 1 89 ? -18.485 -1.080 18.391 1.00 59.31 89 HIS A CA 1
ATOM 681 C C . HIS A 1 89 ? -18.906 -2.239 19.326 1.00 59.31 89 HIS A C 1
ATOM 683 O O . HIS A 1 89 ? -18.127 -3.138 19.628 1.00 59.31 89 HIS A O 1
ATOM 689 N N . ALA A 1 90 ? -20.159 -2.257 19.786 1.00 58.97 90 ALA 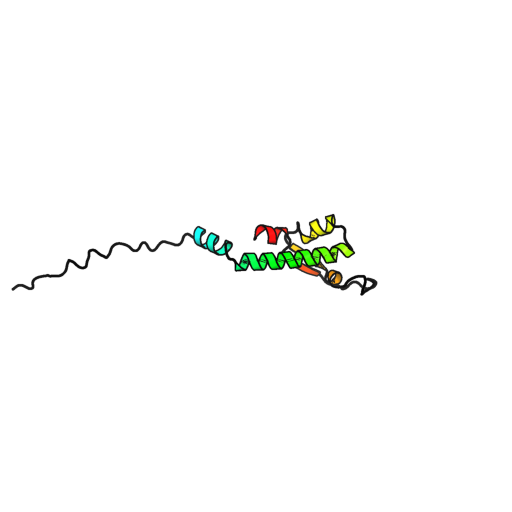A N 1
ATOM 690 C CA . ALA A 1 90 ? -20.737 -3.378 20.519 1.00 58.97 90 ALA A CA 1
ATOM 691 C C . ALA A 1 90 ? -20.799 -4.660 19.663 1.00 58.97 90 ALA A C 1
ATOM 693 O O . ALA A 1 90 ? -20.822 -5.750 20.221 1.00 58.97 90 ALA A O 1
ATOM 694 N N . ASN A 1 91 ? -20.779 -4.532 18.328 1.00 59.38 91 ASN A N 1
ATOM 695 C CA . ASN A 1 91 ? -20.630 -5.634 17.376 1.00 59.38 91 ASN A CA 1
ATOM 696 C C . ASN A 1 91 ? -19.651 -5.223 16.255 1.00 59.38 91 ASN A C 1
ATOM 698 O O . ASN A 1 91 ? -20.082 -4.535 15.328 1.00 59.38 91 ASN A O 1
ATOM 702 N N . PRO A 1 92 ? -18.357 -5.592 16.330 1.00 66.06 92 PRO A N 1
ATOM 703 C CA . PRO A 1 92 ? -17.380 -5.258 15.292 1.00 66.06 92 PRO A CA 1
ATOM 704 C C . PRO A 1 92 ? -17.730 -5.947 13.971 1.00 66.06 92 PRO A C 1
ATOM 706 O O . PRO A 1 92 ? -18.177 -7.099 13.968 1.00 66.06 92 PRO A O 1
ATOM 709 N N . VAL A 1 93 ? -17.507 -5.266 12.844 1.00 71.00 93 VAL A N 1
ATOM 710 C CA . VAL A 1 93 ? -17.751 -5.847 11.518 1.00 71.00 93 VAL A CA 1
ATOM 711 C C . VAL A 1 93 ? -16.707 -6.941 11.256 1.00 71.00 93 VAL A C 1
ATOM 713 O O . VAL A 1 93 ? -15.508 -6.650 11.172 1.00 71.00 93 VAL A O 1
ATOM 716 N N . PRO A 1 94 ? -17.112 -8.217 11.107 1.00 75.25 94 PRO A N 1
ATOM 717 C CA . PRO A 1 94 ? -16.161 -9.293 10.898 1.00 75.25 94 PRO A CA 1
ATOM 718 C C . PRO A 1 94 ? -15.630 -9.255 9.463 1.00 75.25 94 PRO A C 1
ATOM 720 O O . PRO A 1 94 ? -16.373 -9.410 8.496 1.00 75.25 94 PRO A O 1
ATOM 723 N N . GLY A 1 95 ? -14.317 -9.095 9.319 1.00 81.81 95 GLY A N 1
ATOM 724 C CA . GLY A 1 95 ? -13.642 -9.269 8.038 1.00 81.81 95 GLY A CA 1
ATOM 725 C C . GLY A 1 95 ? -12.347 -8.482 7.934 1.00 81.81 95 GLY A C 1
ATOM 726 O O . GLY A 1 95 ? -12.190 -7.406 8.510 1.00 81.81 95 GLY A O 1
ATOM 727 N N . LYS A 1 96 ? -11.394 -9.046 7.196 1.00 89.81 96 LYS A N 1
ATOM 728 C CA . LYS A 1 96 ? -10.113 -8.420 6.876 1.00 89.81 96 LYS A CA 1
ATOM 729 C C . LYS A 1 96 ? -9.768 -8.756 5.435 1.00 89.81 96 LYS A C 1
ATOM 731 O O . LYS A 1 96 ? -10.017 -9.883 5.010 1.00 89.81 96 LYS A O 1
ATOM 736 N N . PHE A 1 97 ? -9.176 -7.820 4.707 1.00 92.56 97 PHE A N 1
ATOM 737 C CA . PHE A 1 97 ? -8.690 -8.079 3.354 1.00 92.56 97 PHE A CA 1
ATOM 738 C C . PHE A 1 97 ? -7.204 -7.714 3.221 1.00 92.56 97 PHE A C 1
ATOM 740 O O . PHE A 1 97 ? -6.736 -6.780 3.881 1.00 92.56 97 PHE A O 1
ATOM 747 N N . PRO A 1 98 ? -6.436 -8.464 2.411 1.00 94.44 98 PRO A N 1
ATOM 748 C CA . PRO A 1 98 ? -5.040 -8.151 2.144 1.00 94.44 98 PRO A CA 1
ATOM 749 C C . PRO A 1 98 ? -4.926 -6.986 1.154 1.00 94.44 98 PRO A C 1
ATOM 751 O O . PRO A 1 98 ? -5.621 -6.943 0.140 1.00 94.44 98 PRO A O 1
ATOM 754 N N . PHE A 1 99 ? -4.011 -6.064 1.429 1.00 94.44 99 PHE A N 1
ATOM 755 C CA . PHE A 1 99 ? -3.703 -4.907 0.595 1.00 94.44 99 PHE A CA 1
ATOM 756 C C . PHE A 1 99 ? -2.176 -4.734 0.497 1.00 94.44 99 PHE A C 1
ATOM 758 O O . PHE A 1 99 ? -1.471 -5.037 1.464 1.00 94.44 99 PHE A O 1
ATOM 765 N N . PRO A 1 100 ? -1.614 -4.282 -0.640 1.00 95.50 100 PRO A N 1
ATOM 766 C CA . PRO A 1 100 ? -0.181 -4.007 -0.736 1.00 95.50 100 PRO A CA 1
ATOM 767 C C . PRO A 1 100 ? 0.233 -2.962 0.307 1.00 95.50 100 PRO A C 1
ATOM 769 O O . PRO A 1 100 ? -0.294 -1.852 0.336 1.00 95.50 100 PRO A O 1
ATOM 772 N N . GLY A 1 101 ? 1.155 -3.336 1.194 1.00 93.94 101 GLY A N 1
ATOM 773 C CA . GLY A 1 101 ? 1.625 -2.446 2.250 1.00 93.94 101 GLY A CA 1
ATOM 774 C C . GLY A 1 101 ? 2.618 -1.405 1.734 1.00 93.94 101 GLY A C 1
ATOM 775 O O . GLY A 1 101 ? 3.095 -1.472 0.597 1.00 93.94 101 GLY A O 1
ATOM 776 N N . GLY A 1 102 ? 2.945 -0.431 2.583 1.00 94.62 102 GLY A N 1
ATOM 777 C CA . GLY A 1 102 ? 3.773 0.712 2.193 1.00 94.62 102 GLY A CA 1
ATOM 778 C C . GLY A 1 102 ? 5.194 0.328 1.777 1.00 94.62 102 GLY A C 1
ATOM 779 O O . GLY A 1 102 ? 5.749 0.981 0.899 1.00 94.62 102 GLY A O 1
ATOM 780 N N . ALA A 1 103 ? 5.748 -0.770 2.304 1.00 95.06 103 ALA A N 1
ATOM 781 C CA . ALA A 1 103 ? 7.050 -1.277 1.871 1.00 95.06 103 ALA A CA 1
ATOM 782 C C . ALA A 1 103 ? 7.004 -1.802 0.426 1.00 95.06 103 ALA A C 1
ATOM 784 O O . ALA A 1 103 ? 7.933 -1.576 -0.342 1.00 95.06 103 ALA A O 1
ATOM 785 N N . THR A 1 104 ? 5.900 -2.444 0.030 1.00 94.88 104 THR A N 1
ATOM 786 C CA . THR A 1 104 ? 5.713 -2.943 -1.341 1.00 94.88 104 THR A CA 1
ATOM 787 C C . THR A 1 104 ? 5.475 -1.796 -2.312 1.00 94.88 104 THR A C 1
ATOM 789 O O . THR A 1 104 ? 6.112 -1.737 -3.359 1.00 94.88 104 THR A O 1
ATOM 792 N N . ILE A 1 105 ? 4.586 -0.864 -1.957 1.00 94.38 105 ILE A N 1
ATOM 793 C CA . ILE A 1 105 ? 4.283 0.302 -2.794 1.00 94.38 105 ILE A CA 1
ATOM 794 C C . ILE A 1 105 ? 5.539 1.163 -2.968 1.00 94.38 105 ILE A C 1
ATOM 796 O O . ILE A 1 105 ? 5.879 1.523 -4.090 1.00 94.38 105 ILE A O 1
ATOM 800 N N . GLY A 1 106 ? 6.259 1.439 -1.877 1.00 92.44 106 GLY A N 1
ATOM 801 C CA . GLY A 1 106 ? 7.476 2.248 -1.894 1.00 92.44 106 GLY A CA 1
ATOM 802 C C . GLY A 1 106 ? 8.668 1.590 -2.591 1.00 92.44 106 GLY A C 1
ATOM 803 O O 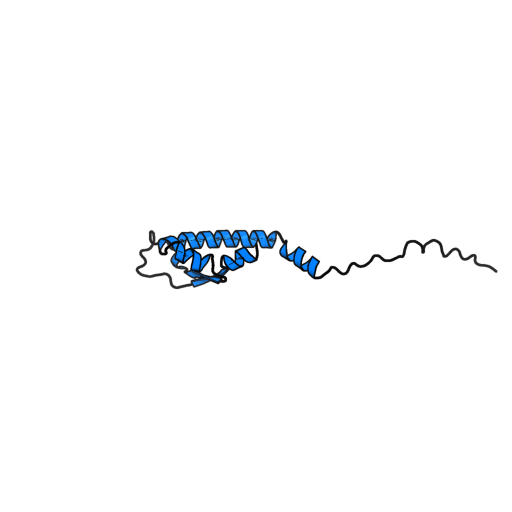. GLY A 1 106 ? 9.530 2.307 -3.074 1.00 92.44 106 GLY A O 1
ATOM 804 N N . LEU A 1 107 ? 8.731 0.254 -2.665 1.00 93.12 107 LEU A N 1
ATOM 805 C CA . LEU A 1 107 ? 9.763 -0.443 -3.443 1.00 93.12 107 LEU A CA 1
ATOM 806 C C . LEU A 1 107 ? 9.499 -0.371 -4.956 1.00 93.12 107 LEU A C 1
ATOM 808 O O . LEU A 1 107 ? 10.443 -0.410 -5.742 1.00 93.12 107 LEU A O 1
ATOM 812 N N . ILE A 1 108 ? 8.225 -0.348 -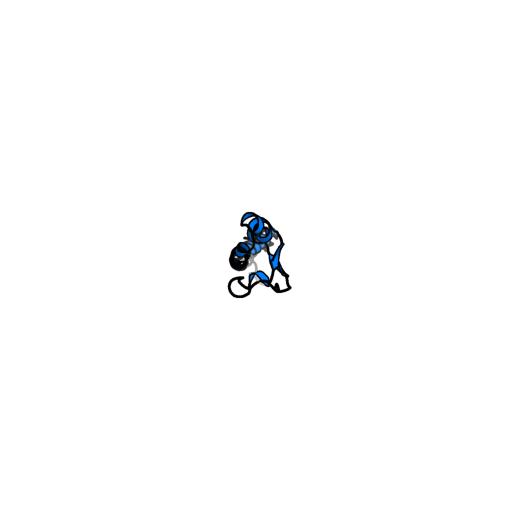5.362 1.00 90.69 108 ILE A N 1
ATOM 813 C CA . ILE A 1 108 ? 7.821 -0.384 -6.775 1.00 90.69 108 ILE A CA 1
ATOM 814 C C . ILE A 1 108 ? 7.767 1.022 -7.393 1.00 90.69 108 ILE A C 1
ATOM 816 O O . ILE A 1 108 ? 8.003 1.147 -8.596 1.00 90.69 108 ILE A O 1
ATOM 820 N N . MET A 1 109 ? 7.415 2.048 -6.607 1.00 84.94 109 MET A N 1
ATOM 821 C CA . MET A 1 109 ? 7.440 3.455 -7.041 1.00 84.94 109 MET A CA 1
ATOM 822 C C . MET A 1 109 ? 8.855 3.958 -7.303 1.00 84.94 109 MET A C 1
ATOM 824 O O . MET A 1 109 ? 8.998 4.685 -8.312 1.00 84.94 109 MET A O 1
#

Secondary structure (DSSP, 8-state):
-------SSTTSS-S--------HHHHHHHHHT-HHHHHHHHHHHHHHHHHHHHHTTTS-HHHHIIIIIS-SEEEEEGGGGS-TTTS-TTSPPP-EEEEE-HHHHHHH-

Solvent-accessible surface area (backbone atoms only — not comparable to full-atom values): 6687 Å² total; per-residue (Å²): 141,79,86,80,84,88,79,78,79,83,69,84,77,81,76,74,82,74,76,72,74,76,49,70,67,57,54,50,52,57,60,68,70,31,66,69,56,45,54,51,36,51,52,51,49,52,51,50,50,50,54,45,60,44,40,48,79,85,40,56,69,74,54,44,41,51,50,38,42,64,16,56,65,12,72,44,53,56,38,51,79,55,54,62,92,83,43,75,71,87,70,71,56,90,53,68,48,82,42,82,4,38,43,44,41,65,70,70,94

Radius of gyration: 29.5 Å; Cα contacts (8 Å, |Δi|>4): 95; chains: 1; bounding box: 49×20×100 Å

M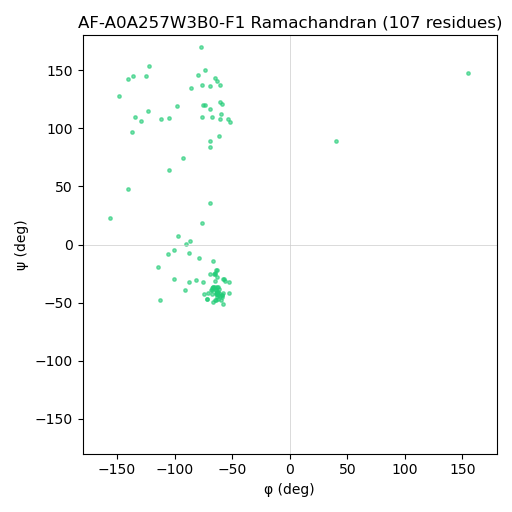ean predicted aligned error: 12.36 Å

Foldseek 3Di:
DDPDDPDPPVPPPDDDPPPPPCPVVNVVVVVLPDPVQLVVLVVLVVVLVVLLVLCVLPDPNVVSCVQAQVDQKHKGAPQSVPHCVRPVVPPGDDDIDIGGGNVNSVVSD